Protein AF-A0A6B0SEB6-F1 (afdb_monomer_lite)

Radius of gyration: 14.61 Å; chains: 1; bounding box: 43×27×36 Å

Foldseek 3Di:
DDQQDDDDPPPCSLVVQVVVCLVCLVVVHDDDGAFPPPPDGCNCVVLVHDCPPDCPDPDNVRNDDHRPNRDRDDPPPPPDD

pLDDT: mean 89.2, std 12.14, range [48.81, 97.69]

Structure (mmCIF, N/CA/C/O backbone):
data_AF-A0A6B0SEB6-F1
#
_entry.id   AF-A0A6B0SEB6-F1
#
loop_
_atom_site.group_PDB
_atom_site.id
_atom_site.type_symbol
_atom_site.label_atom_id
_atom_site.label_alt_id
_atom_site.label_comp_id
_atom_site.label_asym_id
_atom_site.label_entity_id
_atom_site.label_seq_id
_atom_site.pdbx_PDB_ins_code
_atom_site.Cartn_x
_atom_site.Cartn_y
_atom_site.Cartn_z
_atom_site.occupancy
_atom_site.B_iso_or_equiv
_atom_site.auth_seq_id
_atom_site.auth_comp_id
_atom_site.auth_asym_id
_atom_site.auth_atom_id
_atom_site.pdbx_PDB_model_num
ATOM 1 N N . MET A 1 1 ? -14.914 7.099 -6.734 1.00 84.88 1 MET A N 1
ATOM 2 C CA . MET A 1 1 ? -13.596 6.433 -6.821 1.00 84.88 1 MET A CA 1
ATOM 3 C C . MET A 1 1 ? -12.523 7.513 -6.825 1.00 84.88 1 MET A C 1
ATOM 5 O O . MET A 1 1 ? -12.814 8.589 -7.330 1.00 84.88 1 MET A O 1
ATOM 9 N N . LEU A 1 2 ? -11.351 7.278 -6.229 1.00 94.69 2 LEU A N 1
ATOM 10 C CA . LEU A 1 2 ? -10.238 8.238 -6.205 1.00 94.69 2 LEU A CA 1
ATOM 11 C C . LEU A 1 2 ? -8.967 7.539 -6.690 1.00 94.69 2 LEU A C 1
ATOM 13 O O . LEU A 1 2 ? -8.668 6.450 -6.206 1.00 94.69 2 LEU A O 1
ATOM 17 N N . ALA A 1 3 ? -8.227 8.173 -7.597 1.00 96.19 3 ALA A N 1
ATOM 18 C CA . ALA A 1 3 ? -6.902 7.729 -8.014 1.00 96.19 3 ALA A CA 1
ATOM 19 C C . ALA A 1 3 ? -5.840 8.631 -7.375 1.00 96.19 3 ALA A C 1
ATOM 21 O O . ALA A 1 3 ? -5.924 9.856 -7.470 1.00 96.19 3 ALA A O 1
ATOM 22 N N . VAL A 1 4 ? -4.845 8.028 -6.723 1.00 96.19 4 VAL A N 1
ATOM 23 C CA . VAL A 1 4 ? -3.692 8.744 -6.165 1.00 96.19 4 VAL A CA 1
ATOM 24 C C . VAL A 1 4 ? -2.496 8.493 -7.075 1.00 96.19 4 VAL A C 1
ATOM 26 O O . VAL A 1 4 ? -1.831 7.466 -6.975 1.00 96.19 4 VAL A O 1
ATOM 29 N N . ALA A 1 5 ? -2.246 9.430 -7.986 1.00 94.75 5 ALA A N 1
ATOM 30 C CA . ALA A 1 5 ? -1.189 9.342 -8.989 1.00 94.75 5 ALA A CA 1
ATOM 31 C C . ALA A 1 5 ? -0.091 10.394 -8.755 1.00 94.75 5 ALA A C 1
ATOM 33 O O . ALA A 1 5 ? -0.272 11.361 -8.018 1.00 94.75 5 ALA A O 1
ATOM 34 N N . GLY A 1 6 ? 1.068 10.198 -9.383 1.00 89.94 6 GLY A N 1
ATOM 35 C CA . GLY A 1 6 ? 2.222 11.089 -9.267 1.00 89.94 6 GLY A CA 1
ATOM 36 C C . GLY A 1 6 ? 3.397 10.602 -10.113 1.00 89.94 6 GLY A C 1
ATOM 37 O O . GLY A 1 6 ? 3.622 9.400 -10.222 1.00 89.94 6 GLY A O 1
ATOM 38 N N . GLY A 1 7 ? 4.144 11.535 -10.707 1.00 86.25 7 GLY A N 1
ATOM 39 C CA . GLY A 1 7 ? 5.103 11.238 -11.782 1.00 86.25 7 GLY A CA 1
ATOM 40 C C . GLY A 1 7 ? 6.484 10.724 -11.360 1.00 86.25 7 GLY A C 1
ATOM 41 O O . GLY A 1 7 ? 7.334 10.538 -12.220 1.00 86.25 7 GLY A O 1
ATOM 42 N N . LYS A 1 8 ? 6.753 10.534 -10.062 1.00 86.94 8 LYS A N 1
ATOM 43 C CA . LYS A 1 8 ? 8.061 10.068 -9.564 1.00 86.94 8 LYS A CA 1
ATOM 44 C C . LYS A 1 8 ? 7.910 8.906 -8.586 1.00 86.94 8 LYS A C 1
ATOM 46 O O . LYS A 1 8 ? 6.949 8.851 -7.807 1.00 86.94 8 LYS A O 1
ATOM 51 N N . GLY A 1 9 ? 8.888 8.002 -8.590 1.00 87.62 9 GLY A N 1
ATOM 52 C CA . GLY A 1 9 ? 9.090 7.047 -7.499 1.00 87.62 9 GLY A CA 1
ATOM 53 C C . GLY A 1 9 ? 9.316 7.796 -6.181 1.00 87.62 9 GLY A C 1
ATOM 54 O O . GLY A 1 9 ? 9.936 8.856 -6.166 1.00 87.62 9 GLY A O 1
ATOM 55 N N . GLY A 1 10 ? 8.746 7.305 -5.081 1.00 89.94 10 GLY A N 1
ATOM 56 C CA . GLY A 1 10 ? 8.917 7.931 -3.762 1.00 89.94 10 GLY A CA 1
ATOM 57 C C . GLY A 1 10 ? 8.120 9.220 -3.507 1.00 89.94 10 GLY A C 1
ATOM 58 O O . GLY A 1 10 ? 8.211 9.769 -2.416 1.00 89.94 10 GLY A O 1
ATOM 59 N N . SER A 1 11 ? 7.266 9.682 -4.429 1.00 94.38 11 SER A N 1
ATOM 60 C CA . SER A 1 11 ? 6.459 10.907 -4.246 1.00 94.38 11 SER A CA 1
ATOM 61 C C . SER A 1 11 ? 5.321 10.795 -3.211 1.00 94.38 11 SER A C 1
ATOM 63 O O . SER A 1 11 ? 4.458 11.666 -3.148 1.00 94.38 11 SER A O 1
ATOM 65 N N . GLY A 1 12 ? 5.260 9.700 -2.449 1.00 95.19 12 GLY A N 1
ATOM 66 C CA . GLY A 1 12 ? 4.281 9.498 -1.378 1.00 95.19 12 GLY A CA 1
ATOM 67 C C . GLY A 1 12 ? 2.922 8.919 -1.791 1.00 95.19 12 GLY A C 1
ATOM 68 O O . GLY A 1 12 ? 2.049 8.838 -0.937 1.00 95.19 12 GLY A O 1
ATOM 69 N N . LYS A 1 13 ? 2.723 8.468 -3.039 1.00 96.81 13 LYS A N 1
ATOM 70 C CA . LYS A 1 13 ? 1.418 7.976 -3.548 1.00 96.81 13 LYS A CA 1
ATOM 71 C C . LYS A 1 13 ? 0.751 6.945 -2.630 1.00 96.81 13 LYS A C 1
ATOM 73 O O . LYS A 1 13 ? -0.357 7.166 -2.150 1.00 96.81 13 LYS A O 1
ATOM 78 N N . THR A 1 14 ? 1.452 5.854 -2.330 1.00 96.19 14 THR A N 1
ATOM 79 C CA . THR A 1 14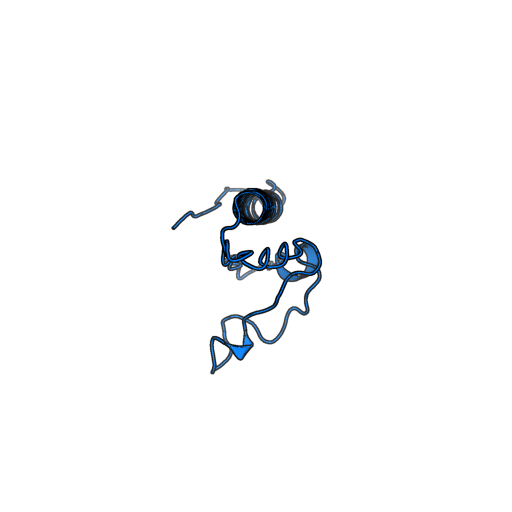 ? 0.954 4.770 -1.471 1.00 96.19 14 THR A CA 1
ATOM 80 C C . THR A 1 14 ? 0.665 5.259 -0.051 1.00 96.19 14 THR A C 1
ATOM 82 O O . THR A 1 14 ? -0.375 4.937 0.522 1.00 96.19 14 THR A O 1
ATOM 85 N N . THR A 1 15 ? 1.546 6.100 0.499 1.00 96.06 15 THR A N 1
ATOM 86 C CA . THR A 1 15 ? 1.368 6.71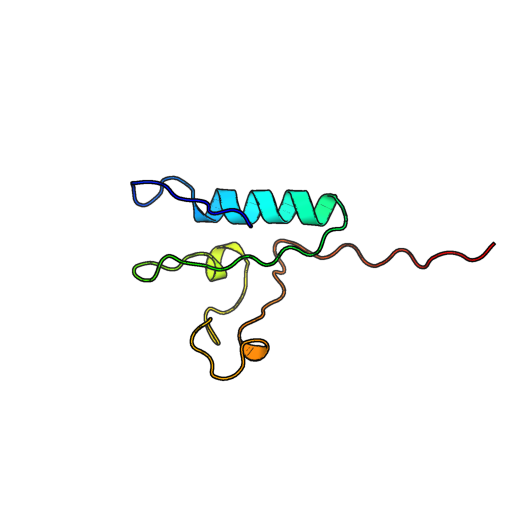1 1.825 1.00 96.06 15 THR A CA 1
ATOM 87 C C . THR A 1 15 ? 0.111 7.577 1.869 1.00 96.06 15 THR A C 1
ATOM 89 O O . THR A 1 15 ? -0.694 7.462 2.792 1.00 96.06 15 THR A O 1
ATOM 92 N N . THR A 1 16 ? -0.098 8.410 0.850 1.00 97.06 16 THR A N 1
ATOM 93 C CA . THR A 1 16 ? -1.281 9.263 0.722 1.00 97.06 16 THR A CA 1
ATOM 94 C C . THR A 1 16 ? -2.551 8.435 0.545 1.00 97.06 16 THR A C 1
ATOM 96 O O . THR A 1 16 ? -3.544 8.715 1.215 1.00 97.06 16 THR A O 1
ATOM 99 N N . ALA A 1 17 ? -2.530 7.391 -0.289 1.00 97.69 17 ALA A N 1
ATOM 100 C CA . ALA A 1 17 ? -3.671 6.496 -0.479 1.00 97.69 17 ALA A CA 1
ATOM 101 C C . ALA A 1 17 ? -4.106 5.838 0.842 1.00 97.69 17 ALA A C 1
ATOM 103 O O . ALA A 1 17 ? -5.285 5.894 1.208 1.00 97.69 17 ALA A O 1
ATOM 104 N N . LEU A 1 18 ? -3.152 5.301 1.610 1.00 96.81 18 LEU A N 1
ATOM 105 C CA . LEU A 1 18 ? -3.435 4.698 2.913 1.00 96.81 18 LEU A CA 1
ATOM 106 C C . LEU A 1 18 ? -3.899 5.744 3.945 1.00 96.81 18 LEU A C 1
ATOM 108 O O . LEU A 1 18 ? -4.826 5.490 4.714 1.00 96.81 18 LEU A O 1
ATOM 112 N N . GLY A 1 19 ? -3.331 6.953 3.925 1.00 97.25 19 GLY A N 1
ATOM 113 C CA . GLY A 1 19 ? -3.764 8.066 4.776 1.00 97.25 19 GLY A CA 1
ATOM 114 C C . GLY A 1 19 ? -5.218 8.490 4.523 1.00 97.25 19 GLY A C 1
ATOM 115 O O . GLY A 1 19 ? -5.990 8.668 5.471 1.00 97.25 19 GLY A O 1
ATOM 116 N N . ILE A 1 20 ? -5.625 8.583 3.251 1.00 97.62 20 ILE A N 1
ATOM 117 C CA . ILE A 1 20 ? -7.018 8.851 2.855 1.00 97.62 20 ILE A CA 1
ATOM 118 C C . ILE A 1 20 ? -7.938 7.736 3.364 1.00 97.62 20 ILE A C 1
ATOM 120 O O . ILE A 1 20 ? -8.985 8.022 3.954 1.00 97.62 20 ILE A O 1
ATOM 124 N N . ALA A 1 21 ? -7.545 6.470 3.201 1.00 97.12 21 ALA A N 1
ATOM 125 C CA . ALA A 1 21 ? -8.308 5.339 3.720 1.00 97.12 21 ALA A CA 1
ATOM 126 C C . ALA A 1 21 ? -8.475 5.420 5.245 1.00 97.12 21 ALA A C 1
ATOM 128 O O . ALA A 1 21 ? -9.592 5.293 5.749 1.00 97.12 21 ALA A O 1
ATOM 129 N N . GLY A 1 22 ? -7.413 5.746 5.983 1.00 96.44 22 GLY A N 1
ATOM 130 C CA . GLY A 1 22 ? -7.481 5.955 7.428 1.00 96.44 22 GLY A CA 1
ATOM 131 C C . GLY A 1 22 ? -8.441 7.079 7.832 1.00 96.44 22 GLY A C 1
ATOM 132 O O . GLY A 1 22 ? -9.211 6.929 8.785 1.00 96.44 22 GLY A O 1
ATOM 133 N N . ALA A 1 23 ? -8.474 8.188 7.087 1.00 96.44 23 ALA A N 1
ATOM 134 C CA . ALA A 1 23 ? -9.440 9.264 7.316 1.00 96.44 23 ALA A CA 1
ATOM 135 C C . ALA A 1 23 ? -10.893 8.808 7.079 1.00 96.44 23 ALA A C 1
ATOM 137 O O . ALA A 1 23 ? -11.791 9.163 7.849 1.00 96.44 23 ALA A O 1
ATOM 138 N N . LEU A 1 24 ? -11.136 7.982 6.058 1.00 95.81 24 LEU A N 1
ATOM 139 C CA . LEU A 1 24 ? -12.452 7.401 5.781 1.00 95.81 24 LEU A CA 1
ATOM 140 C C . LEU A 1 24 ? -12.878 6.392 6.859 1.00 95.81 24 LEU A C 1
ATOM 142 O O . LEU A 1 24 ? -14.025 6.436 7.309 1.00 95.81 24 LEU A O 1
ATOM 146 N N . VAL A 1 25 ? -11.959 5.551 7.343 1.00 95.56 25 VAL A N 1
ATOM 147 C CA . VAL A 1 25 ? -12.202 4.640 8.476 1.00 95.56 25 VAL A CA 1
ATOM 148 C C . VAL A 1 25 ? -12.582 5.425 9.734 1.00 95.56 25 VAL A C 1
ATOM 150 O O . VAL A 1 25 ? -13.578 5.099 10.383 1.00 95.56 25 VAL A O 1
ATOM 153 N N . LYS A 1 26 ? -11.871 6.519 10.050 1.00 93.69 26 LYS A N 1
ATOM 154 C CA . LYS A 1 26 ? -12.217 7.418 11.173 1.00 93.69 26 LYS A CA 1
ATOM 155 C C . LYS A 1 26 ? -13.635 7.991 11.048 1.00 93.69 26 LYS A C 1
ATOM 157 O O . LYS A 1 26 ? -14.311 8.178 12.057 1.00 93.69 26 LYS A O 1
ATOM 162 N N . ARG A 1 27 ? -14.121 8.192 9.819 1.00 94.62 27 ARG A N 1
ATOM 163 C CA . ARG A 1 27 ? -15.500 8.606 9.496 1.00 94.62 27 ARG A CA 1
ATOM 164 C C . ARG A 1 27 ? -16.494 7.435 9.409 1.00 94.62 27 ARG A C 1
ATOM 166 O O . ARG A 1 27 ? -17.574 7.594 8.846 1.00 94.62 27 ARG A O 1
ATOM 173 N N . ARG A 1 28 ? -16.146 6.263 9.958 1.00 93.94 28 ARG A N 1
ATOM 174 C CA . ARG A 1 28 ? -16.951 5.025 9.955 1.00 93.94 28 ARG A CA 1
ATOM 175 C C . ARG A 1 28 ? -17.331 4.537 8.553 1.00 93.94 28 ARG A C 1
ATOM 177 O O . ARG A 1 28 ? -18.388 3.939 8.361 1.00 93.94 28 ARG A O 1
ATOM 184 N N . ARG A 1 29 ? -16.483 4.796 7.558 1.00 94.75 29 ARG A N 1
ATOM 185 C CA . ARG A 1 29 ? -16.614 4.221 6.213 1.00 94.75 29 ARG A CA 1
ATOM 186 C C . ARG A 1 29 ? -15.758 2.961 6.092 1.00 94.75 29 ARG A C 1
ATOM 188 O O . ARG A 1 29 ? -14.882 2.711 6.916 1.00 94.75 29 ARG A O 1
ATOM 195 N N . ARG A 1 30 ? -16.025 2.166 5.054 1.00 94.06 30 ARG A N 1
ATOM 196 C CA . ARG A 1 30 ? -15.296 0.930 4.730 1.00 94.06 30 ARG A CA 1
ATOM 197 C C . ARG A 1 30 ? -14.585 1.102 3.381 1.00 94.06 30 ARG A C 1
ATOM 199 O O . ARG A 1 30 ? -15.114 0.630 2.379 1.00 94.06 30 ARG A O 1
ATOM 206 N N . PRO A 1 31 ? -13.472 1.855 3.320 1.00 96.06 31 PRO A N 1
ATOM 207 C CA . PRO A 1 31 ? -12.737 2.016 2.073 1.00 96.06 31 PRO A CA 1
ATOM 208 C C . PRO A 1 31 ? -12.089 0.694 1.651 1.00 96.06 31 PRO A C 1
ATOM 210 O O . PRO A 1 31 ? -11.719 -0.119 2.498 1.00 96.06 31 PRO A O 1
ATOM 213 N N . VAL A 1 32 ? -11.931 0.533 0.343 1.00 95.25 32 VAL A N 1
ATOM 214 C CA . VAL A 1 32 ? -11.054 -0.458 -0.283 1.00 95.25 32 VAL A CA 1
ATOM 215 C C . VAL A 1 32 ? -9.922 0.325 -0.934 1.00 95.25 32 VAL A C 1
ATOM 217 O O . VAL A 1 32 ? -10.175 1.352 -1.569 1.00 95.25 32 VAL A O 1
ATOM 220 N N . VAL A 1 33 ? -8.687 -0.122 -0.731 1.00 96.44 33 VAL A N 1
ATOM 221 C CA . VAL A 1 33 ? -7.493 0.456 -1.354 1.00 96.44 33 VAL A CA 1
ATOM 222 C C . VAL A 1 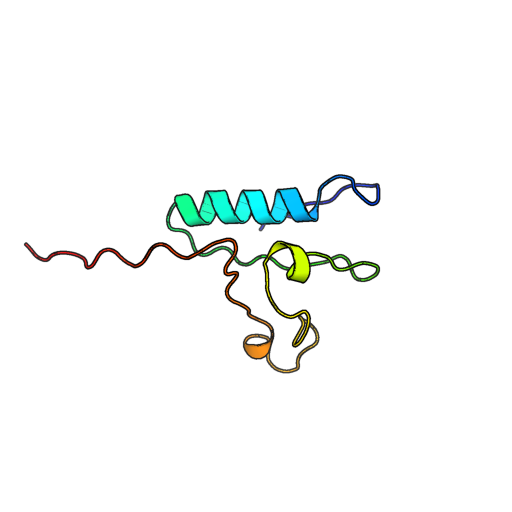33 ? -6.871 -0.632 -2.206 1.00 96.44 33 VAL A C 1
ATOM 224 O O . VAL A 1 33 ? -6.709 -1.752 -1.734 1.00 96.44 33 VAL A O 1
ATOM 227 N N . VAL A 1 34 ? -6.553 -0.291 -3.447 1.00 95.50 34 VAL A N 1
ATOM 228 C CA . VAL A 1 34 ? -5.947 -1.198 -4.419 1.00 95.50 34 VAL A CA 1
ATOM 229 C C . VAL A 1 34 ? -4.611 -0.599 -4.828 1.00 95.50 34 VAL A C 1
ATOM 231 O O . VAL A 1 34 ? -4.531 0.612 -5.052 1.00 95.50 34 VAL A O 1
ATOM 234 N N . ASP A 1 35 ? -3.568 -1.424 -4.875 1.00 94.94 35 ASP A N 1
ATOM 235 C CA . ASP A 1 35 ? -2.285 -1.016 -5.437 1.00 94.94 35 ASP A CA 1
ATOM 236 C C . ASP A 1 35 ? -2.348 -1.157 -6.959 1.00 94.94 35 ASP A C 1
ATOM 238 O O . ASP A 1 35 ? -2.650 -2.233 -7.468 1.00 94.94 35 ASP A O 1
ATOM 242 N N . CYS A 1 36 ? -2.105 -0.060 -7.671 1.00 93.31 36 CYS A N 1
ATOM 243 C CA . CYS A 1 36 ? -2.089 -0.037 -9.134 1.00 93.31 36 CYS A CA 1
ATOM 244 C C . CYS A 1 36 ? -0.665 0.139 -9.689 1.00 93.31 36 CYS A C 1
ATOM 246 O O . CYS A 1 36 ? -0.510 0.377 -10.884 1.00 93.31 36 CYS A O 1
ATOM 248 N N . ASP A 1 37 ? 0.362 0.086 -8.833 1.00 92.62 37 ASP A N 1
ATOM 249 C CA . ASP A 1 37 ? 1.767 0.097 -9.239 1.00 92.62 37 ASP A CA 1
ATOM 250 C C . ASP A 1 37 ? 2.217 -1.346 -9.525 1.00 92.62 37 ASP A C 1
ATOM 252 O O . ASP A 1 37 ? 2.475 -2.122 -8.605 1.00 92.62 37 ASP A O 1
ATOM 256 N N . LEU A 1 38 ? 2.237 -1.724 -10.808 1.00 89.88 38 LEU A N 1
ATOM 257 C CA . LEU A 1 38 ? 2.604 -3.079 -11.243 1.00 89.88 38 LEU A CA 1
ATOM 258 C C . LEU A 1 38 ? 4.114 -3.335 -11.151 1.00 89.88 38 LEU A C 1
ATOM 260 O O . LEU A 1 38 ? 4.528 -4.479 -10.971 1.00 89.88 38 LEU A O 1
ATOM 264 N N . ASP A 1 39 ? 4.922 -2.280 -11.253 1.00 89.50 39 ASP A N 1
ATOM 265 C CA . ASP A 1 39 ? 6.381 -2.382 -11.284 1.00 89.50 39 ASP A CA 1
ATOM 266 C C . ASP A 1 39 ? 6.958 -2.489 -9.867 1.00 89.50 39 ASP A C 1
ATOM 268 O O . ASP A 1 39 ? 7.887 -3.259 -9.614 1.00 89.50 39 ASP A O 1
ATOM 272 N N . ALA A 1 40 ? 6.405 -1.721 -8.922 1.00 90.12 40 ALA A N 1
ATOM 273 C CA . ALA A 1 40 ? 6.882 -1.657 -7.546 1.00 90.12 40 ALA A CA 1
ATOM 274 C C . ALA A 1 40 ? 5.723 -1.530 -6.533 1.00 90.12 40 ALA A C 1
ATOM 276 O O . ALA A 1 40 ? 5.601 -0.497 -5.856 1.00 90.12 40 ALA A O 1
ATOM 277 N N . PRO A 1 41 ? 4.890 -2.578 -6.362 1.00 92.94 41 PRO A N 1
ATOM 278 C CA . PRO A 1 41 ? 3.790 -2.553 -5.406 1.00 92.94 41 PRO A CA 1
ATOM 279 C C . PRO A 1 41 ? 4.325 -2.432 -3.977 1.00 92.94 41 PRO A C 1
ATOM 281 O O . PRO A 1 41 ? 5.209 -3.171 -3.549 1.00 92.94 41 PRO A O 1
ATOM 284 N N . ASN A 1 42 ? 3.768 -1.497 -3.215 1.00 95.25 42 ASN A N 1
ATOM 285 C CA . ASN A 1 42 ? 4.230 -1.150 -1.867 1.00 95.25 42 ASN A CA 1
ATOM 286 C C . ASN A 1 42 ? 3.089 -1.062 -0.843 1.00 95.25 42 ASN A C 1
ATOM 288 O O . ASN A 1 42 ? 3.337 -0.840 0.346 1.00 95.25 42 ASN A O 1
ATOM 292 N N . LEU A 1 43 ? 1.831 -1.204 -1.274 1.00 96.50 43 LEU A N 1
ATOM 293 C CA . LEU A 1 43 ? 0.676 -1.075 -0.392 1.00 96.50 43 LEU A CA 1
ATOM 294 C C . LEU A 1 43 ? 0.670 -2.138 0.704 1.00 96.50 43 LEU A C 1
ATOM 296 O O . LEU A 1 43 ? 0.439 -1.782 1.855 1.00 96.50 43 LEU A O 1
ATOM 300 N N . HIS A 1 44 ? 0.964 -3.396 0.369 1.00 96.06 44 HIS A N 1
ATOM 301 C CA . HIS A 1 44 ? 0.973 -4.517 1.316 1.00 96.06 44 HIS A CA 1
ATOM 302 C C . HIS A 1 44 ? 1.913 -4.254 2.507 1.00 96.06 44 HIS A C 1
ATOM 304 O O . HIS A 1 44 ? 1.487 -4.328 3.660 1.00 96.06 44 HIS A O 1
ATOM 310 N N . VAL A 1 45 ? 3.134 -3.768 2.240 1.00 96.62 45 VAL A N 1
ATOM 311 C CA . VAL A 1 45 ? 4.108 -3.365 3.272 1.00 96.62 45 VAL A CA 1
ATOM 312 C C . VAL A 1 45 ? 3.546 -2.272 4.183 1.00 96.62 45 VAL A C 1
ATOM 314 O O . VAL A 1 45 ? 3.663 -2.346 5.403 1.00 96.62 45 VAL A O 1
ATOM 317 N N . ARG A 1 46 ? 2.924 -1.234 3.609 1.00 96.25 46 ARG A N 1
ATOM 318 C CA . ARG A 1 46 ? 2.380 -0.104 4.385 1.00 96.25 46 ARG A CA 1
ATOM 319 C C . ARG A 1 46 ? 1.117 -0.473 5.156 1.00 96.25 46 ARG A C 1
ATOM 321 O O . ARG A 1 46 ? 0.883 0.074 6.231 1.00 96.25 46 ARG A O 1
ATOM 328 N N . ALA A 1 47 ? 0.312 -1.369 4.603 1.00 96.19 47 ALA A N 1
ATOM 329 C CA . ALA A 1 47 ? -0.906 -1.873 5.211 1.00 96.19 47 ALA A CA 1
ATOM 330 C C . ALA A 1 47 ? -0.635 -2.952 6.272 1.00 96.19 47 ALA A C 1
ATOM 332 O O . ALA A 1 47 ? -1.531 -3.210 7.077 1.00 96.19 47 ALA A O 1
ATOM 333 N N . GLY A 1 48 ? 0.570 -3.531 6.311 1.00 96.81 48 GLY A N 1
ATOM 334 C CA . GLY A 1 48 ? 0.933 -4.593 7.248 1.00 96.81 48 GLY A CA 1
ATOM 335 C C . GLY A 1 48 ? 0.235 -5.914 6.928 1.00 96.81 48 GLY A C 1
ATOM 336 O O . GLY A 1 48 ? -0.216 -6.589 7.846 1.00 96.81 48 GLY A O 1
ATOM 337 N N . VAL A 1 49 ? 0.078 -6.227 5.643 1.00 96.19 49 VAL A N 1
ATOM 338 C CA . VAL A 1 49 ? -0.553 -7.461 5.154 1.00 96.19 49 VAL A CA 1
ATOM 339 C C . VAL A 1 49 ? 0.402 -8.185 4.215 1.00 96.19 49 VAL A C 1
ATOM 341 O O . VAL A 1 49 ? 1.331 -7.569 3.679 1.00 96.19 49 VAL A O 1
ATOM 344 N N . ASP A 1 50 ? 0.162 -9.474 4.005 1.00 95.56 50 ASP A N 1
AT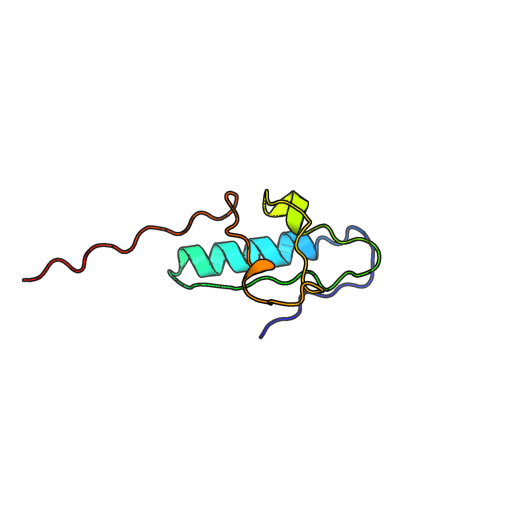OM 345 C CA . ASP A 1 50 ? 0.909 -10.248 3.022 1.00 95.56 50 ASP A CA 1
ATOM 346 C C . ASP A 1 50 ? 0.657 -9.710 1.608 1.00 95.56 50 ASP A C 1
ATOM 348 O O . ASP A 1 50 ? -0.392 -9.131 1.309 1.00 95.56 50 ASP A O 1
ATOM 352 N N . ARG A 1 51 ? 1.657 -9.853 0.732 1.00 93.75 51 ARG A N 1
ATOM 353 C CA . ARG A 1 51 ? 1.533 -9.436 -0.671 1.00 93.75 51 ARG A CA 1
ATOM 354 C C . ARG A 1 51 ? 0.518 -10.294 -1.418 1.00 93.75 51 ARG A C 1
ATOM 356 O O . ARG A 1 51 ? -0.228 -9.769 -2.240 1.00 93.75 51 ARG A O 1
ATOM 363 N N . ASP A 1 52 ? 0.538 -11.587 -1.125 1.00 94.75 52 ASP A N 1
ATOM 364 C CA . ASP A 1 52 ? -0.238 -12.602 -1.812 1.00 94.75 52 ASP A CA 1
ATOM 365 C C . ASP A 1 52 ? -1.270 -13.222 -0.858 1.00 94.75 52 ASP A C 1
ATOM 367 O O . ASP A 1 52 ? -0.989 -13.376 0.334 1.00 94.75 52 ASP A O 1
ATOM 371 N N . PRO A 1 53 ? -2.454 -13.607 -1.360 1.00 94.06 53 PRO A N 1
ATOM 372 C CA . PRO A 1 53 ? -2.926 -13.424 -2.738 1.00 94.06 53 PRO A CA 1
ATOM 373 C C . PRO A 1 53 ? -3.170 -11.946 -3.108 1.00 94.06 53 PRO A C 1
ATOM 375 O O . PRO A 1 53 ? -3.677 -11.169 -2.294 1.00 94.06 53 PRO A O 1
ATOM 378 N N . GLY A 1 54 ? -2.797 -11.581 -4.340 1.00 91.94 54 GLY A N 1
ATOM 379 C CA . GLY A 1 54 ? -2.968 -10.252 -4.931 1.00 91.94 54 GLY A CA 1
ATOM 380 C C . GLY A 1 54 ? -4.201 -10.139 -5.835 1.00 91.94 54 GLY A C 1
ATOM 381 O O . GLY A 1 54 ? -5.013 -11.055 -5.936 1.00 91.94 54 GLY A O 1
ATOM 382 N N . VAL A 1 55 ? -4.363 -8.992 -6.507 1.00 90.06 55 VAL A N 1
ATOM 383 C CA . VAL A 1 55 ? -5.520 -8.693 -7.388 1.00 90.06 55 VAL A CA 1
ATOM 384 C C . VAL A 1 55 ? -5.635 -9.595 -8.623 1.00 90.06 55 VAL A C 1
ATOM 386 O O . VAL A 1 55 ? -6.652 -9.573 -9.310 1.00 90.06 55 VAL A O 1
ATOM 389 N N . ASP A 1 56 ? -4.592 -10.360 -8.908 1.00 90.62 56 ASP A N 1
ATOM 390 C CA . ASP A 1 56 ? -4.494 -11.385 -9.939 1.00 90.62 56 ASP A CA 1
ATOM 391 C C . ASP A 1 56 ? -5.044 -12.752 -9.493 1.00 90.62 56 ASP A C 1
ATOM 393 O O . ASP A 1 56 ? -5.135 -13.675 -10.304 1.00 90.62 56 ASP A O 1
ATOM 397 N N . ALA A 1 57 ? -5.452 -12.894 -8.227 1.00 92.31 57 ALA A N 1
ATOM 398 C CA . ALA A 1 57 ? -6.088 -14.108 -7.736 1.00 92.31 57 ALA A CA 1
ATOM 399 C C . ALA A 1 57 ? -7.410 -14.410 -8.482 1.00 92.31 57 ALA A C 1
ATOM 401 O O . ALA A 1 57 ? -8.178 -13.490 -8.775 1.00 92.31 57 ALA A O 1
ATOM 402 N N . PRO A 1 58 ? -7.743 -15.697 -8.724 1.00 90.69 58 PRO A N 1
ATOM 403 C CA . PRO A 1 58 ? -8.989 -16.078 -9.398 1.00 90.69 58 PRO A CA 1
ATOM 404 C C . PRO A 1 58 ? -10.255 -15.619 -8.662 1.00 90.69 58 PRO A C 1
ATOM 406 O O . PRO A 1 58 ? -11.271 -15.335 -9.294 1.00 90.69 58 PRO A O 1
ATOM 409 N N . ASP A 1 59 ? -10.188 -15.559 -7.329 1.00 90.62 59 ASP A N 1
ATOM 410 C CA . ASP A 1 59 ? -11.238 -15.019 -6.468 1.00 90.62 59 ASP A CA 1
ATOM 411 C C . ASP A 1 59 ? -10.812 -13.642 -5.915 1.00 90.62 59 ASP A C 1
ATOM 413 O O . ASP A 1 59 ? -9.905 -13.570 -5.079 1.00 90.62 59 ASP A O 1
ATOM 417 N N . PRO A 1 60 ? -11.485 -12.543 -6.308 1.00 83.31 60 PRO A N 1
ATOM 418 C CA . PRO A 1 60 ? -11.211 -11.204 -5.788 1.00 83.31 60 PRO A CA 1
ATOM 419 C C . PRO A 1 60 ? -11.401 -11.063 -4.272 1.00 83.31 60 PRO A C 1
ATOM 421 O O . PRO A 1 60 ? -10.854 -10.141 -3.668 1.00 83.31 60 PRO A O 1
ATOM 424 N N . VAL A 1 61 ? -12.193 -11.938 -3.643 1.00 89.81 61 VAL A N 1
ATOM 425 C CA . VAL A 1 61 ? -12.371 -11.943 -2.186 1.00 89.81 61 VAL A CA 1
ATOM 426 C C . VAL A 1 61 ? -11.131 -12.495 -1.496 1.00 89.81 61 VAL A C 1
ATOM 428 O O . VAL A 1 61 ? -10.756 -11.980 -0.445 1.00 89.81 61 VAL A O 1
ATOM 431 N N . ALA A 1 62 ? -10.455 -13.477 -2.098 1.00 90.50 62 ALA A N 1
ATOM 432 C CA . ALA A 1 62 ? -9.198 -13.999 -1.572 1.00 90.50 62 ALA A CA 1
ATOM 433 C C . ALA A 1 62 ? -8.120 -12.905 -1.522 1.00 90.50 62 ALA A C 1
ATOM 435 O O . ALA A 1 62 ? -7.383 -12.830 -0.548 1.00 90.50 62 ALA A O 1
ATOM 436 N N . ALA A 1 63 ? -8.097 -12.006 -2.511 1.00 91.75 63 ALA A N 1
ATOM 437 C CA . ALA A 1 63 ? -7.190 -10.856 -2.574 1.00 91.75 63 ALA A CA 1
ATOM 438 C C . ALA A 1 63 ? -7.471 -9.752 -1.530 1.00 91.75 63 ALA A C 1
ATOM 440 O O . ALA A 1 63 ? -6.739 -8.762 -1.446 1.00 91.75 63 ALA A O 1
ATOM 441 N N . ALA A 1 64 ? -8.568 -9.851 -0.771 1.00 93.31 64 ALA A N 1
ATOM 442 C CA . ALA A 1 64 ? -8.983 -8.819 0.167 1.00 93.31 64 ALA A CA 1
ATOM 443 C C . ALA A 1 64 ? -8.387 -9.054 1.561 1.00 93.31 64 ALA A C 1
ATOM 445 O O . ALA A 1 64 ? -8.814 -9.934 2.304 1.00 93.31 64 ALA A O 1
ATOM 446 N N . HIS A 1 65 ? -7.473 -8.170 1.962 1.00 94.44 65 HIS A N 1
ATOM 447 C CA . HIS A 1 65 ? -6.829 -8.215 3.274 1.00 94.44 65 HIS A CA 1
ATOM 448 C C . HIS A 1 65 ? -7.349 -7.112 4.201 1.00 94.44 65 HIS A C 1
ATOM 450 O O . HIS A 1 65 ? -7.524 -5.957 3.795 1.00 94.44 65 HIS A O 1
ATOM 456 N N . GLU A 1 66 ? -7.574 -7.435 5.476 1.00 94.31 66 GLU A N 1
ATOM 457 C CA . GLU A 1 66 ? -7.828 -6.416 6.495 1.00 94.31 66 GLU A CA 1
ATOM 458 C C . GLU A 1 66 ? -6.504 -5.853 7.014 1.00 94.31 66 GLU A C 1
ATOM 460 O O . GLU A 1 66 ? -5.712 -6.560 7.627 1.00 94.31 66 GLU A O 1
ATOM 465 N N . SER A 1 67 ? -6.269 -4.559 6.790 1.00 95.00 67 SER A N 1
ATOM 466 C CA . SER A 1 67 ? -5.043 -3.903 7.246 1.00 95.00 67 SER A CA 1
ATOM 467 C C . SER A 1 67 ? -5.023 -3.741 8.775 1.00 95.00 67 SER A C 1
ATOM 469 O O . SER A 1 67 ? -5.834 -2.969 9.304 1.00 95.00 67 SER A O 1
ATOM 471 N N . PRO A 1 68 ? -4.064 -4.352 9.499 1.00 94.19 68 PRO A N 1
ATOM 472 C CA . PRO A 1 68 ? -3.860 -4.074 10.922 1.00 94.19 68 PRO A CA 1
ATOM 473 C C . PRO A 1 68 ? -3.394 -2.633 11.175 1.00 94.19 68 PRO A C 1
ATOM 475 O O . PRO A 1 68 ? -3.643 -2.090 12.250 1.00 94.19 68 PRO A O 1
ATOM 478 N N . ALA A 1 69 ? -2.780 -1.973 10.183 1.00 92.38 69 ALA A N 1
ATOM 479 C CA . ALA A 1 69 ? -2.401 -0.562 10.270 1.00 92.38 69 ALA A CA 1
ATOM 480 C C . ALA A 1 69 ? -3.614 0.391 10.334 1.00 92.38 69 ALA A C 1
ATOM 482 O O . ALA A 1 69 ? -3.485 1.524 10.802 1.00 92.38 69 ALA A O 1
ATOM 483 N N . LEU A 1 70 ? -4.797 -0.048 9.885 1.00 91.00 70 LEU A N 1
ATOM 484 C CA . LEU A 1 70 ? -6.039 0.732 9.882 1.00 91.00 70 LEU A CA 1
ATOM 485 C C . LEU A 1 70 ? -7.201 -0.061 10.511 1.00 91.00 70 LEU A C 1
ATOM 487 O O . LEU A 1 70 ? -8.156 -0.421 9.812 1.00 91.00 70 LEU A O 1
ATOM 491 N N . PRO A 1 71 ? -7.175 -0.304 11.834 1.00 80.25 71 PRO A N 1
ATOM 492 C CA . PRO A 1 71 ? -8.165 -1.148 12.484 1.00 80.25 71 PRO A CA 1
ATOM 493 C C . PRO A 1 71 ? -9.569 -0.554 12.346 1.00 80.25 71 PRO A C 1
ATOM 495 O O . PRO A 1 71 ? -9.819 0.628 12.621 1.00 80.25 71 PRO A O 1
ATOM 498 N N . ARG A 1 72 ? -10.521 -1.397 11.935 1.00 75.75 72 ARG A N 1
ATOM 499 C CA . ARG A 1 72 ? -11.936 -1.027 11.900 1.00 75.75 72 ARG A CA 1
ATOM 500 C C . ARG A 1 72 ? -12.393 -0.756 13.330 1.00 75.75 72 ARG A C 1
ATOM 502 O O . ARG A 1 72 ? -12.321 -1.627 14.190 1.00 75.75 72 ARG A O 1
ATOM 509 N N . ARG A 1 73 ? -12.913 0.446 13.600 1.00 68.31 73 ARG A N 1
ATOM 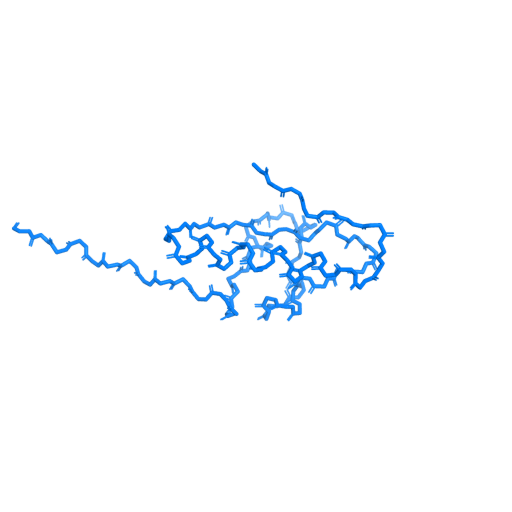510 C CA . ARG A 1 73 ? -13.642 0.666 14.857 1.00 68.31 73 ARG A CA 1
ATOM 511 C C . ARG A 1 73 ? -14.856 -0.259 14.855 1.00 68.31 73 ARG A C 1
ATOM 513 O O . ARG A 1 73 ? -15.669 -0.184 13.933 1.00 68.31 73 ARG A O 1
ATOM 520 N N . GLY A 1 74 ? -14.962 -1.108 15.880 1.00 62.50 74 GLY A N 1
ATOM 521 C CA . GLY A 1 74 ? -16.099 -2.004 16.062 1.00 62.50 74 GLY A CA 1
ATOM 522 C C . GLY A 1 74 ? -17.423 -1.250 15.927 1.00 62.50 74 GLY A C 1
ATOM 523 O O . GLY A 1 74 ? -17.531 -0.080 16.318 1.00 62.50 74 GLY A O 1
ATOM 524 N N . ARG A 1 75 ? -18.437 -1.903 15.344 1.00 58.78 75 ARG A N 1
ATOM 525 C CA . ARG A 1 75 ? -19.810 -1.384 15.364 1.00 58.78 75 ARG A CA 1
ATOM 526 C C . ARG A 1 75 ? -20.148 -1.100 16.824 1.00 58.78 75 ARG A C 1
ATOM 528 O O . ARG A 1 75 ? -20.171 -2.022 17.632 1.00 58.78 75 ARG A O 1
ATOM 535 N N . ARG A 1 76 ? -2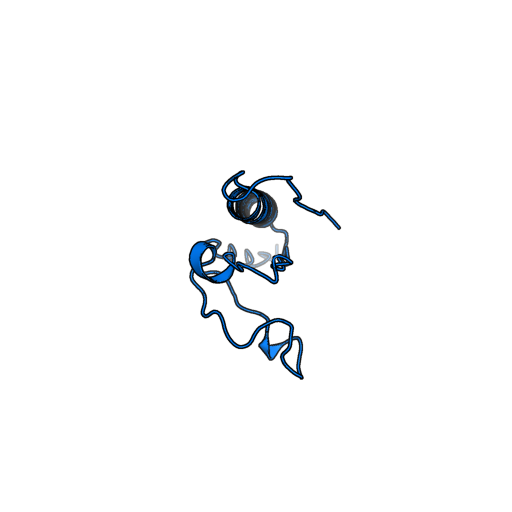0.432 0.161 17.171 1.00 57.50 76 ARG A N 1
ATOM 536 C CA . ARG A 1 76 ? -21.201 0.420 18.392 1.00 57.50 76 ARG A CA 1
ATOM 537 C C . ARG A 1 76 ? -22.476 -0.395 18.222 1.00 57.50 76 ARG A C 1
ATOM 539 O O . ARG A 1 76 ? -23.187 -0.176 17.239 1.00 57.50 76 ARG A O 1
ATOM 546 N N . ALA A 1 77 ? -22.714 -1.352 19.118 1.00 53.31 77 ALA A N 1
ATOM 547 C CA . ALA A 1 77 ? -24.028 -1.951 19.243 1.00 53.31 77 ALA A CA 1
ATOM 548 C C . ALA A 1 77 ? -25.015 -0.784 19.304 1.00 53.31 77 ALA A C 1
ATOM 550 O O . ALA A 1 77 ? -24.836 0.151 20.093 1.00 53.31 77 ALA A O 1
ATOM 551 N N . SER A 1 78 ? -25.962 -0.760 18.374 1.00 58.31 78 SER A N 1
ATOM 552 C CA . SER A 1 78 ? -27.101 0.136 18.458 1.00 58.31 78 SER A CA 1
ATOM 553 C C . SER A 1 78 ? -27.827 -0.242 19.740 1.00 58.31 78 SER A C 1
ATOM 555 O O . SER A 1 78 ? -28.558 -1.227 19.760 1.00 58.31 78 SER A O 1
ATOM 557 N N . GLY A 1 79 ? -27.530 0.470 20.828 1.00 48.81 79 GLY A N 1
ATOM 558 C CA . GLY A 1 79 ? -28.281 0.361 22.065 1.00 48.81 79 GLY A CA 1
ATOM 559 C C . GLY A 1 79 ? -29.719 0.721 21.738 1.00 48.81 79 GLY A C 1
ATOM 560 O O . GLY A 1 79 ? -29.993 1.865 21.368 1.00 48.81 79 GLY A O 1
ATOM 561 N N . GLY A 1 80 ? -30.587 -0.288 21.785 1.00 51.78 80 GLY A N 1
ATOM 562 C CA . GLY A 1 80 ? -32.025 -0.096 21.799 1.00 51.78 80 GLY A CA 1
ATOM 563 C C . GLY A 1 80 ? -32.374 0.793 22.984 1.00 51.78 80 GLY A C 1
ATOM 564 O O . GLY A 1 80 ? -31.832 0.617 24.078 1.00 51.78 80 GLY A O 1
ATOM 565 N N . ARG A 1 81 ? -33.199 1.797 22.711 1.00 54.22 81 ARG A N 1
ATOM 566 C CA . ARG A 1 81 ? -34.045 2.400 23.734 1.00 54.22 81 ARG A CA 1
ATOM 567 C C . ARG A 1 81 ? -35.244 1.493 23.946 1.00 54.22 81 ARG A C 1
ATOM 569 O O . ARG A 1 81 ? -35.606 0.808 22.962 1.00 54.22 81 ARG A O 1
#

Sequence (81 aa):
MLAVAGGKGGSGKTTTALGIAGALVKRRRRPVVVDCDLDAPNLHVRAGVDRDPGVDAPDPVAAAHESPALPRRGRRASGGR

Secondary structure (DSSP, 8-state):
------SSTTSSHHHHHHHHHHHHHHTT---------SSS--HHHHHTS-S-S-TTSSSTTTT----TTSPPPPPPP----

InterPro domains:
  IPR002586 CobQ/CobB/MinD/ParA nucleotide binding domain [PF01656] (2-48)
  IPR027417 P-loop containing nucleoside triphosphate hydrolase [G3DSA:3.40.50.300] (1-74)
  IPR027417 P-loop containing nucleoside triphosphate hydrolase [SSF52540] (2-54)
  IPR050625 ParA/MinD ATPase [PTHR43384] (2-65)

Organism: NCBI:txid2692200